Protein AF-A0A7C5YKB9-F1 (afdb_monomer_lite)

Foldseek 3Di:
DAKWWQQAFQFKKKKKAFDLQAKKKWKFAPQQQTFKIATFAAPQDDDPRHDRRITMDGPDDDLQQEWEAPQQQADTHGRNPDDRTDPDTGMMDMDMFAPPKAFAFPVRGHLHHCDPPNNHIYTGHPNHPRNHGDDIDDDGDDDDMDMDIDSIDHDDDPVVVVVVVVVVVVVVVVVVVPD

Structure (mmCIF, N/CA/C/O backbone):
data_AF-A0A7C5YKB9-F1
#
_entry.id   AF-A0A7C5YKB9-F1
#
loop_
_atom_site.group_PDB
_atom_site.id
_atom_site.type_symbol
_atom_site.label_atom_id
_atom_site.label_alt_id
_atom_site.label_comp_id
_atom_site.label_asym_id
_atom_site.label_entity_id
_atom_site.label_seq_id
_atom_site.pdbx_PDB_ins_code
_atom_site.Cartn_x
_atom_site.Cartn_y
_atom_site.Cartn_z
_atom_site.occupancy
_atom_site.B_iso_or_equiv
_atom_site.auth_seq_id
_atom_site.auth_comp_id
_atom_site.auth_asym_id
_atom_site.auth_atom_id
_atom_site.pdbx_PDB_model_num
ATOM 1 N N . MET A 1 1 ? 4.339 -6.515 10.747 1.00 92.38 1 MET A N 1
ATOM 2 C CA . MET A 1 1 ? 3.057 -6.207 10.075 1.00 92.38 1 MET A CA 1
ATOM 3 C C . MET A 1 1 ? 2.047 -5.820 11.141 1.00 92.38 1 MET A C 1
ATOM 5 O O . MET A 1 1 ? 2.105 -6.387 12.227 1.00 92.38 1 MET A O 1
ATOM 9 N N . TYR A 1 2 ? 1.157 -4.881 10.839 1.00 94.44 2 TYR A N 1
ATOM 10 C CA . TYR A 1 2 ? 0.033 -4.473 11.678 1.00 94.44 2 TYR A CA 1
ATOM 11 C C . TYR A 1 2 ? -1.271 -4.898 11.021 1.00 94.44 2 TYR A C 1
ATOM 13 O O . TYR A 1 2 ? -1.392 -4.849 9.799 1.00 94.44 2 TYR A O 1
ATOM 21 N N . GLN A 1 3 ? -2.245 -5.293 11.830 1.00 94.56 3 GLN A N 1
ATOM 22 C CA . GLN A 1 3 ? -3.600 -5.556 11.366 1.00 94.56 3 GLN A CA 1
ATOM 23 C C . GLN A 1 3 ? -4.427 -4.274 11.490 1.00 94.56 3 GLN A C 1
ATOM 25 O O . GLN A 1 3 ? -4.406 -3.620 12.534 1.00 94.56 3 GLN A O 1
ATOM 30 N N . ILE A 1 4 ? -5.157 -3.923 10.436 1.00 96.44 4 ILE A N 1
ATOM 31 C CA . ILE A 1 4 ? -6.024 -2.742 10.389 1.00 96.44 4 ILE A CA 1
ATOM 32 C C . ILE A 1 4 ? -7.408 -3.130 9.872 1.00 96.44 4 ILE A C 1
ATOM 34 O O . ILE A 1 4 ? -7.552 -4.092 9.114 1.00 96.44 4 ILE A O 1
ATOM 38 N N . TYR A 1 5 ? -8.427 -2.374 10.275 1.00 96.94 5 TYR A N 1
ATOM 39 C CA . TYR A 1 5 ? -9.758 -2.473 9.689 1.00 96.94 5 TYR A CA 1
ATOM 40 C C . TYR A 1 5 ? -9.988 -1.268 8.778 1.00 96.94 5 TYR A C 1
ATOM 42 O O . TYR A 1 5 ? -10.110 -0.142 9.258 1.00 96.94 5 TYR A O 1
ATOM 50 N N . ILE A 1 6 ? -10.040 -1.481 7.466 1.00 97.69 6 ILE A N 1
ATOM 51 C CA . ILE A 1 6 ? -10.350 -0.418 6.506 1.00 97.69 6 ILE A CA 1
ATOM 52 C C . ILE A 1 6 ? -11.867 -0.231 6.495 1.00 97.69 6 ILE A C 1
ATOM 54 O O . ILE A 1 6 ? -12.610 -1.139 6.120 1.00 97.69 6 ILE A O 1
ATOM 58 N N . VAL A 1 7 ? -12.316 0.937 6.958 1.00 97.75 7 VAL A N 1
ATOM 59 C CA . VAL A 1 7 ? -13.739 1.298 7.078 1.00 97.75 7 VAL A CA 1
ATOM 60 C C . VAL A 1 7 ? -14.263 1.993 5.827 1.00 97.75 7 VAL A C 1
ATOM 62 O O . VAL A 1 7 ? -15.432 1.831 5.494 1.00 97.75 7 VAL A O 1
ATOM 65 N N . ASP A 1 8 ? -13.400 2.741 5.139 1.00 97.56 8 ASP A N 1
ATOM 66 C CA . ASP A 1 8 ? -13.731 3.523 3.950 1.00 97.56 8 ASP A CA 1
ATOM 67 C C . ASP A 1 8 ? -12.650 3.287 2.883 1.00 97.56 8 ASP A C 1
ATOM 69 O O . ASP A 1 8 ? -11.625 3.976 2.871 1.00 97.56 8 ASP A O 1
ATOM 73 N N . PRO A 1 9 ? -12.832 2.264 2.030 1.00 97.44 9 PRO A N 1
ATOM 74 C CA . PRO A 1 9 ? -11.862 1.900 1.003 1.00 97.44 9 PRO A CA 1
ATOM 75 C C . PRO A 1 9 ? -11.582 3.003 -0.019 1.00 97.44 9 PRO A C 1
ATOM 77 O O . PRO A 1 9 ? -10.443 3.142 -0.469 1.00 97.44 9 PRO A O 1
ATOM 80 N N . ASP A 1 10 ? -12.599 3.795 -0.366 1.00 96.12 10 ASP A N 1
ATOM 81 C CA . ASP A 1 10 ? -12.490 4.846 -1.382 1.00 96.12 10 ASP A CA 1
ATOM 82 C C . ASP A 1 10 ? -11.628 6.011 -0.878 1.00 96.12 10 ASP A C 1
ATOM 84 O O . ASP A 1 10 ? -10.887 6.628 -1.648 1.00 96.12 10 ASP A O 1
ATOM 88 N N . ASN A 1 11 ? -11.661 6.266 0.434 1.00 96.19 11 ASN A N 1
ATOM 89 C CA . ASN A 1 11 ? -10.845 7.285 1.093 1.00 96.19 11 ASN A CA 1
ATOM 90 C C . ASN A 1 11 ? -9.625 6.725 1.842 1.00 96.19 11 ASN A C 1
ATOM 92 O O . ASN A 1 11 ? -8.966 7.480 2.566 1.00 96.19 11 ASN A O 1
ATOM 96 N N . PHE A 1 12 ? -9.296 5.437 1.685 1.00 97.81 12 PHE A N 1
ATOM 97 C CA . PHE A 1 12 ? -8.152 4.846 2.374 1.00 97.81 12 PHE A CA 1
ATOM 98 C C . PHE A 1 12 ? -6.830 5.443 1.885 1.00 97.81 12 PHE A C 1
ATOM 100 O O . PHE A 1 12 ? -6.554 5.499 0.681 1.00 97.81 12 PHE A O 1
ATOM 107 N N . ARG A 1 13 ? -6.002 5.871 2.844 1.00 96.81 13 ARG A N 1
ATOM 108 C CA . ARG A 1 13 ? -4.631 6.343 2.618 1.00 96.81 13 ARG A CA 1
ATOM 109 C C . ARG A 1 13 ? -3.751 5.939 3.790 1.00 96.81 13 ARG A C 1
ATOM 111 O O . ARG A 1 13 ? -4.168 6.043 4.944 1.00 96.81 13 ARG A O 1
ATOM 118 N N . ALA A 1 14 ? -2.527 5.546 3.489 1.00 97.75 14 ALA A N 1
ATOM 119 C CA . ALA A 1 14 ? -1.474 5.276 4.444 1.00 97.75 14 ALA A CA 1
ATOM 120 C C . ALA A 1 14 ? -0.184 5.943 3.977 1.00 97.75 14 ALA A C 1
ATOM 122 O O . ALA A 1 14 ? 0.156 5.879 2.796 1.00 97.75 14 ALA A O 1
ATOM 123 N N . TRP A 1 15 ? 0.531 6.581 4.895 1.00 97.69 15 TRP A N 1
ATOM 124 C CA . TRP A 1 15 ? 1.826 7.180 4.593 1.00 97.69 15 TRP A CA 1
ATOM 125 C C . TRP A 1 15 ? 2.742 7.171 5.802 1.00 97.69 15 TRP A C 1
ATOM 127 O O . TRP A 1 15 ? 2.281 7.080 6.943 1.00 97.69 15 TRP A O 1
ATOM 137 N N . THR A 1 16 ? 4.040 7.258 5.547 1.00 97.50 16 THR A N 1
ATOM 138 C CA . THR A 1 16 ? 5.059 7.291 6.594 1.00 97.50 16 THR A CA 1
ATOM 139 C C . THR A 1 16 ? 5.622 8.697 6.782 1.00 97.50 16 THR A C 1
ATOM 141 O O . THR A 1 16 ? 5.679 9.504 5.858 1.00 97.50 16 THR A O 1
ATOM 144 N N . THR A 1 17 ? 6.042 8.998 8.005 1.00 96.69 17 THR A N 1
ATOM 145 C CA . THR A 1 17 ? 6.937 10.113 8.350 1.00 96.69 17 THR A CA 1
ATOM 146 C C . THR A 1 17 ? 7.944 9.614 9.390 1.00 96.69 17 THR A C 1
ATOM 148 O O . THR A 1 17 ? 7.757 8.533 9.954 1.00 96.69 17 T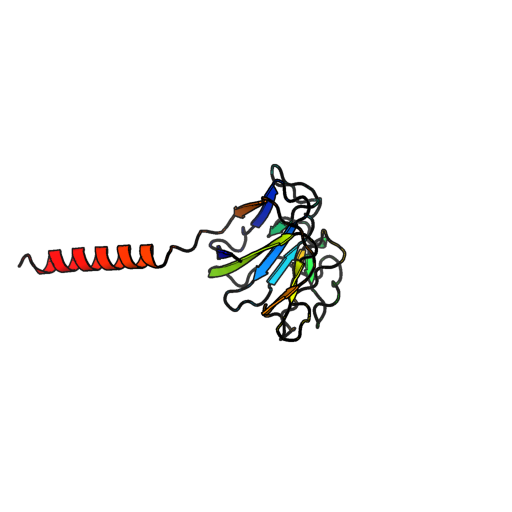HR A O 1
ATOM 151 N N . GLY A 1 18 ? 8.986 10.383 9.702 1.00 92.94 18 GLY A N 1
ATOM 152 C CA . GLY A 1 18 ? 9.877 10.086 10.826 1.00 92.94 18 GLY A CA 1
ATOM 153 C C . GLY A 1 18 ? 11.357 10.207 10.490 1.00 92.94 18 GLY A C 1
ATOM 154 O O . GLY A 1 18 ? 11.744 10.914 9.564 1.00 92.94 18 GLY A O 1
ATOM 155 N N . ALA A 1 19 ? 12.182 9.554 11.311 1.00 89.56 19 ALA A N 1
ATOM 156 C CA . ALA A 1 19 ? 13.639 9.596 11.200 1.00 89.56 19 ALA A CA 1
ATOM 157 C C . ALA A 1 19 ? 14.198 8.475 10.312 1.00 89.56 19 ALA A C 1
ATOM 159 O O . ALA A 1 19 ? 15.328 8.585 9.834 1.00 89.56 19 ALA A O 1
ATOM 160 N N . LEU A 1 20 ? 13.431 7.402 10.093 1.00 90.75 20 LEU A N 1
ATOM 161 C CA . LEU A 1 20 ? 13.759 6.403 9.088 1.00 90.75 20 LEU A CA 1
ATOM 162 C C . LEU A 1 20 ? 13.695 7.064 7.709 1.00 90.75 20 LEU A C 1
ATOM 164 O O . LEU A 1 20 ? 12.619 7.396 7.227 1.00 90.75 20 LEU A O 1
ATOM 168 N N . SER A 1 21 ? 14.866 7.292 7.117 1.00 86.31 21 SER A N 1
ATOM 169 C CA . SER A 1 21 ? 15.006 8.147 5.939 1.00 86.31 21 SER A CA 1
ATOM 170 C C . SER A 1 21 ? 14.299 7.611 4.707 1.00 86.31 21 SER A C 1
ATOM 172 O O . SER A 1 21 ? 13.866 8.413 3.894 1.00 86.31 21 SER A O 1
ATOM 174 N N . ASP A 1 22 ? 14.257 6.290 4.570 1.00 95.12 22 ASP A N 1
ATOM 175 C CA . ASP A 1 22 ? 13.833 5.587 3.369 1.00 95.12 22 ASP A CA 1
ATOM 176 C C . ASP A 1 22 ? 12.955 4.400 3.782 1.00 95.12 22 ASP A C 1
ATOM 178 O O . ASP A 1 22 ? 13.422 3.457 4.440 1.00 95.12 22 ASP A O 1
ATOM 182 N N . THR A 1 23 ? 11.658 4.513 3.511 1.00 97.25 23 THR A N 1
ATOM 183 C CA . THR A 1 23 ? 10.646 3.538 3.930 1.00 97.25 23 THR A CA 1
ATOM 184 C C . THR A 1 23 ? 10.017 2.875 2.722 1.00 97.25 23 THR A C 1
ATOM 186 O O . THR A 1 23 ? 9.889 3.503 1.689 1.00 97.25 23 THR A O 1
ATOM 189 N N . GLN A 1 24 ? 9.485 1.674 2.915 1.00 97.88 24 GLN A N 1
ATOM 190 C CA . GLN A 1 24 ? 8.603 0.989 1.980 1.00 97.88 24 GLN A CA 1
ATOM 191 C C . GLN A 1 24 ? 7.293 0.637 2.692 1.00 97.88 24 GLN A C 1
ATOM 193 O O . GLN A 1 24 ? 7.309 0.075 3.795 1.00 97.88 24 GLN A O 1
ATOM 198 N N . LEU A 1 25 ? 6.153 0.923 2.060 1.00 98.31 25 LEU A N 1
ATOM 199 C CA . LEU A 1 25 ? 4.829 0.491 2.508 1.00 98.31 25 LEU A CA 1
ATOM 200 C C . LEU A 1 25 ? 4.354 -0.719 1.706 1.00 98.31 25 LEU A C 1
ATOM 202 O O . LEU A 1 25 ? 4.526 -0.798 0.489 1.00 98.31 25 LEU A O 1
ATOM 206 N N . TRP A 1 26 ? 3.689 -1.637 2.405 1.00 98.62 26 TRP A N 1
ATOM 207 C CA . TRP A 1 26 ? 3.141 -2.868 1.838 1.00 98.62 26 TRP A CA 1
ATOM 208 C C . TRP A 1 26 ? 1.745 -3.114 2.397 1.00 98.62 26 TRP A C 1
ATOM 210 O O . TRP A 1 26 ? 1.571 -3.163 3.617 1.00 98.62 26 TRP A O 1
ATOM 220 N N . LEU A 1 27 ? 0.756 -3.285 1.523 1.00 98.69 27 LEU A N 1
ATOM 221 C CA . LEU A 1 27 ? -0.626 -3.582 1.887 1.00 98.69 27 LEU A CA 1
ATOM 222 C C . LEU A 1 27 ? -1.013 -4.975 1.397 1.00 98.69 27 LEU A C 1
ATOM 224 O O . LEU A 1 27 ? -0.813 -5.302 0.227 1.00 98.69 27 LEU A O 1
ATOM 228 N N . PHE A 1 28 ? -1.625 -5.753 2.283 1.00 98.50 28 PHE A N 1
ATOM 229 C CA . PHE A 1 28 ? -2.056 -7.124 2.038 1.00 98.50 28 PHE A CA 1
ATOM 230 C C . PHE A 1 28 ? -3.523 -7.310 2.423 1.00 98.50 28 PHE A C 1
ATOM 232 O O . PHE A 1 28 ? -4.016 -6.652 3.346 1.00 98.50 28 PHE A O 1
ATOM 239 N N . ASP A 1 29 ? -4.211 -8.231 1.750 1.00 97.50 29 ASP A N 1
ATOM 240 C CA . ASP A 1 29 ? -5.541 -8.677 2.174 1.00 97.50 29 ASP A CA 1
ATOM 241 C C . ASP A 1 29 ? -5.483 -9.554 3.442 1.00 97.50 29 ASP A C 1
ATOM 243 O O . ASP A 1 29 ? -4.414 -9.858 3.979 1.00 97.50 29 ASP A O 1
ATOM 247 N N . ALA A 1 30 ? -6.649 -9.972 3.941 1.00 95.38 30 ALA A N 1
ATOM 248 C CA . ALA A 1 30 ? -6.760 -10.821 5.128 1.00 95.38 30 ALA A CA 1
ATOM 249 C C . ALA A 1 30 ? -6.136 -12.222 4.962 1.00 95.38 30 ALA A C 1
ATOM 251 O O . ALA A 1 30 ? -5.932 -12.910 5.962 1.00 95.38 30 ALA A O 1
ATOM 252 N N . GLN A 1 31 ? -5.854 -12.657 3.731 1.00 95.00 31 GLN A N 1
ATOM 253 C CA . GLN A 1 31 ? -5.197 -13.926 3.417 1.00 95.00 31 GLN A CA 1
ATOM 254 C C . GLN A 1 31 ? -3.675 -13.767 3.251 1.00 95.00 31 GLN A C 1
ATOM 256 O O . GLN A 1 31 ? -2.977 -14.764 3.088 1.00 95.00 31 GLN A O 1
ATOM 261 N N . GLY A 1 32 ? -3.151 -12.538 3.326 1.00 95.50 32 GLY A N 1
ATOM 262 C CA . GLY A 1 32 ? -1.732 -12.243 3.151 1.00 95.50 32 GLY A CA 1
ATOM 263 C C . GLY A 1 32 ? -1.307 -12.072 1.692 1.00 95.50 32 GLY A C 1
ATOM 264 O O . GLY A 1 32 ? -0.106 -11.972 1.436 1.00 95.50 32 GLY A O 1
ATOM 265 N N . ASN A 1 33 ? -2.248 -12.010 0.741 1.00 97.19 33 ASN A N 1
ATOM 266 C CA . ASN A 1 33 ? -1.918 -11.652 -0.635 1.00 97.19 33 ASN A CA 1
ATOM 267 C C . ASN A 1 33 ? -1.530 -10.179 -0.690 1.00 97.19 33 ASN A C 1
ATOM 269 O O . ASN A 1 33 ? -2.260 -9.325 -0.181 1.00 97.19 33 ASN A O 1
ATOM 273 N N . ALA A 1 34 ? -0.417 -9.864 -1.344 1.00 98.19 34 ALA A N 1
ATOM 274 C CA . ALA A 1 34 ? -0.059 -8.482 -1.614 1.00 98.19 34 ALA A CA 1
ATOM 275 C C . ALA A 1 34 ? -1.121 -7.819 -2.505 1.00 98.19 34 ALA A C 1
ATOM 277 O O . ALA A 1 34 ? -1.660 -8.425 -3.434 1.00 98.19 34 ALA A O 1
ATOM 278 N N . LEU A 1 35 ? -1.422 -6.556 -2.210 1.00 98.12 35 LEU A N 1
ATOM 279 C CA . LEU A 1 35 ? -2.350 -5.724 -2.973 1.00 98.12 35 LEU A CA 1
ATOM 280 C C . LEU A 1 35 ? -1.626 -4.530 -3.574 1.00 98.12 35 LEU A C 1
ATOM 282 O O . LEU A 1 35 ? -1.672 -4.337 -4.786 1.00 98.12 35 LEU A O 1
ATOM 286 N N . TRP A 1 36 ? -0.954 -3.755 -2.722 1.00 98.62 36 TRP A N 1
ATOM 287 C CA . TRP A 1 36 ? -0.321 -2.497 -3.093 1.00 98.62 36 TRP A CA 1
ATOM 288 C C . TRP A 1 36 ? 1.022 -2.327 -2.386 1.00 98.62 36 TRP A C 1
ATOM 290 O O . TRP A 1 36 ? 1.174 -2.720 -1.229 1.00 98.62 36 TRP A O 1
ATOM 300 N N . HIS A 1 37 ? 1.968 -1.707 -3.077 1.00 98.38 37 HIS A N 1
ATOM 301 C CA . HIS A 1 37 ? 3.287 -1.344 -2.580 1.00 98.38 37 HIS A CA 1
ATOM 302 C C . HIS A 1 37 ? 3.658 0.059 -3.060 1.00 98.38 37 HIS A C 1
ATOM 304 O O . HIS A 1 37 ? 3.267 0.476 -4.151 1.00 98.38 37 HIS A O 1
ATOM 310 N N . ASN A 1 38 ? 4.423 0.776 -2.248 1.00 98.31 38 ASN A N 1
ATOM 311 C CA . ASN A 1 38 ? 5.119 1.979 -2.670 1.00 98.31 38 ASN A CA 1
ATOM 312 C C . ASN A 1 38 ? 6.391 2.165 -1.835 1.00 98.31 38 ASN A C 1
ATOM 314 O O . ASN A 1 38 ? 6.397 1.830 -0.649 1.00 98.31 38 ASN A O 1
ATOM 318 N N . ASP A 1 39 ? 7.433 2.690 -2.470 1.00 97.44 39 ASP A N 1
ATOM 319 C CA . ASP A 1 39 ? 8.742 2.965 -1.877 1.00 97.44 39 ASP A CA 1
ATOM 320 C C . ASP A 1 39 ? 8.821 4.462 -1.545 1.00 97.44 39 ASP A C 1
ATOM 322 O O . ASP A 1 39 ? 8.585 4.881 -0.411 1.00 97.44 39 ASP A O 1
ATOM 326 N N . ASP A 1 40 ? 8.896 5.282 -2.591 1.00 97.00 40 ASP A N 1
ATOM 327 C CA . ASP A 1 40 ? 8.925 6.735 -2.504 1.00 97.00 40 ASP A CA 1
ATOM 328 C C . ASP A 1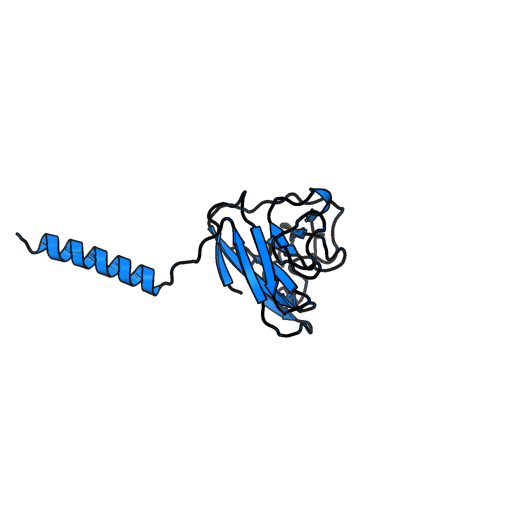 40 ? 7.549 7.335 -2.770 1.00 97.00 40 ASP A C 1
ATOM 330 O O . ASP A 1 40 ? 6.798 6.901 -3.646 1.00 97.00 40 ASP A O 1
ATOM 334 N N . ARG A 1 41 ? 7.223 8.431 -2.097 1.00 95.75 41 ARG A N 1
ATOM 335 C CA . ARG A 1 41 ? 5.973 9.138 -2.361 1.00 95.75 41 ARG A CA 1
ATOM 336 C C . ARG A 1 41 ? 5.934 9.697 -3.798 1.00 95.75 41 ARG A C 1
ATOM 338 O O . ARG A 1 41 ? 6.865 10.400 -4.206 1.00 95.75 41 ARG A O 1
ATOM 345 N N . PRO A 1 42 ? 4.811 9.539 -4.528 1.00 96.88 42 PRO A N 1
ATOM 346 C CA . PRO A 1 42 ? 4.553 10.286 -5.760 1.00 96.88 42 PRO A CA 1
ATOM 347 C C . PRO A 1 42 ? 4.614 11.809 -5.551 1.00 96.88 42 PRO A C 1
ATOM 349 O O . PRO A 1 42 ? 4.021 12.339 -4.616 1.00 96.88 42 PRO A O 1
ATOM 352 N N . SER A 1 43 ? 5.287 12.554 -6.430 1.00 94.56 43 SER A N 1
ATOM 353 C CA . SER A 1 43 ? 5.534 13.996 -6.231 1.00 94.56 43 SER A CA 1
ATOM 354 C C . SER A 1 43 ? 4.276 14.875 -6.192 1.00 94.56 43 SER A C 1
ATOM 356 O O . SER A 1 43 ? 4.320 15.981 -5.655 1.00 94.56 43 SER A O 1
ATOM 358 N N . ASP A 1 44 ? 3.170 14.397 -6.756 1.00 94.94 44 ASP A N 1
ATOM 359 C CA . ASP A 1 44 ? 1.873 15.070 -6.798 1.00 94.94 44 ASP A CA 1
ATOM 360 C C . ASP A 1 44 ? 1.028 14.841 -5.535 1.00 94.94 44 ASP A C 1
ATOM 362 O O . ASP A 1 44 ? 0.068 15.572 -5.289 1.00 94.94 44 ASP A O 1
ATOM 366 N N . VAL A 1 45 ? 1.396 13.862 -4.708 1.00 92.19 45 VAL A N 1
ATOM 367 C CA . VAL A 1 45 ? 0.815 13.662 -3.384 1.00 92.19 45 VAL A CA 1
ATOM 368 C C . VAL A 1 45 ? 1.706 14.371 -2.382 1.00 92.19 45 VAL A C 1
ATOM 370 O O . VAL A 1 45 ? 2.892 14.082 -2.305 1.00 92.19 45 VAL A O 1
ATOM 373 N N . VAL A 1 46 ? 1.154 15.288 -1.586 1.00 86.62 46 VAL A N 1
ATOM 374 C CA . VAL A 1 46 ? 1.893 15.927 -0.492 1.00 86.62 46 VAL A CA 1
ATOM 375 C C . VAL A 1 46 ? 1.110 15.820 0.806 1.00 86.62 46 VAL A C 1
ATOM 377 O O . VAL A 1 46 ? 0.090 16.483 0.964 1.00 86.62 46 VAL A O 1
ATOM 380 N N . GLN A 1 47 ? 1.599 14.995 1.733 1.00 90.19 47 GLN A N 1
ATOM 381 C CA . GLN A 1 47 ? 1.110 14.950 3.110 1.00 90.19 47 GLN A CA 1
ATOM 382 C C . GLN A 1 47 ? 2.006 15.790 4.033 1.00 90.19 47 GLN A C 1
ATOM 384 O O . GLN A 1 47 ? 3.191 15.974 3.720 1.00 90.19 47 GLN A O 1
ATOM 389 N N . PRO A 1 48 ? 1.470 16.298 5.160 1.00 87.81 48 PRO A N 1
ATOM 390 C CA . PRO A 1 48 ? 2.255 17.028 6.152 1.00 87.81 48 PRO A CA 1
ATOM 391 C C . PRO A 1 48 ? 3.476 16.227 6.615 1.00 87.81 48 PRO A C 1
ATOM 393 O O . PRO A 1 48 ? 3.372 15.028 6.868 1.00 87.81 48 PRO A O 1
ATOM 396 N N . ASP A 1 49 ? 4.625 16.900 6.699 1.00 87.06 49 ASP A N 1
ATOM 397 C CA . ASP A 1 49 ? 5.897 16.371 7.218 1.00 87.06 49 ASP A CA 1
ATOM 398 C C . ASP A 1 49 ? 6.449 15.118 6.510 1.00 87.06 49 ASP A C 1
ATOM 400 O O . ASP A 1 49 ? 7.392 14.485 6.985 1.00 87.06 49 ASP A O 1
ATOM 404 N N . GLN A 1 50 ? 5.894 14.761 5.351 1.00 91.44 50 GLN A N 1
ATOM 405 C CA . GLN A 1 50 ? 6.322 13.601 4.581 1.00 91.44 50 GLN A CA 1
ATOM 406 C C . GLN A 1 50 ? 7.388 13.993 3.546 1.00 91.44 50 GLN A C 1
ATOM 408 O O . GLN A 1 50 ? 7.123 14.781 2.631 1.00 91.44 50 GLN A O 1
ATOM 413 N N . GLY A 1 51 ? 8.585 13.416 3.686 1.00 91.31 51 GLY A N 1
ATOM 414 C CA . GLY A 1 51 ? 9.684 13.549 2.723 1.00 91.31 51 GLY A CA 1
ATOM 415 C C . GLY A 1 51 ? 9.483 12.705 1.457 1.00 91.31 51 GLY A C 1
ATOM 416 O O . GLY A 1 51 ? 8.574 11.886 1.390 1.00 91.31 51 GLY A O 1
ATOM 417 N N . SER A 1 52 ? 10.340 12.886 0.449 1.00 91.31 52 SER A N 1
ATOM 418 C CA . SER A 1 52 ? 10.241 12.148 -0.824 1.00 91.31 52 SER A CA 1
ATOM 419 C C . SER A 1 52 ? 10.509 10.648 -0.685 1.00 91.31 52 SER A C 1
ATOM 421 O O . SER A 1 52 ? 9.829 9.868 -1.332 1.00 91.31 52 SER A O 1
ATOM 423 N N . PHE A 1 53 ? 11.432 10.265 0.199 1.00 94.75 53 PHE A N 1
ATOM 424 C CA . PHE A 1 53 ? 11.797 8.869 0.486 1.00 94.75 53 PHE A CA 1
ATOM 425 C C . PHE A 1 53 ? 10.864 8.179 1.501 1.00 94.75 53 PHE A C 1
ATOM 427 O O . PHE A 1 53 ? 11.183 7.162 2.106 1.00 94.75 53 PHE A O 1
ATOM 434 N N . HIS A 1 54 ? 9.710 8.790 1.766 1.00 96.69 54 HIS A N 1
ATOM 435 C CA . HIS A 1 54 ? 8.682 8.196 2.606 1.00 96.69 54 HIS A CA 1
ATOM 436 C C . HIS A 1 54 ? 7.562 7.672 1.726 1.00 96.69 54 HIS A C 1
ATOM 438 O O . HIS A 1 54 ? 7.124 8.374 0.820 1.00 96.69 54 HIS A O 1
ATOM 444 N N . SER A 1 55 ? 7.023 6.505 2.039 1.00 97.50 55 SER A N 1
ATOM 445 C CA . SER A 1 55 ? 6.043 5.844 1.187 1.00 97.50 55 SER A CA 1
ATOM 446 C C . SER A 1 55 ? 4.631 6.380 1.362 1.00 97.50 55 SER A C 1
ATOM 448 O O . SER A 1 55 ? 4.246 6.903 2.413 1.00 97.50 55 SER A O 1
ATOM 450 N N . TYR A 1 56 ? 3.818 6.157 0.338 1.00 97.94 56 TYR A N 1
ATOM 451 C CA . TYR A 1 56 ? 2.401 6.468 0.272 1.00 97.94 56 TYR A CA 1
ATOM 452 C C . TYR A 1 56 ? 1.622 5.357 -0.451 1.00 97.94 56 TYR A C 1
ATOM 454 O O . TYR A 1 56 ? 1.902 5.027 -1.599 1.00 97.94 56 TYR A O 1
ATOM 462 N N . ILE A 1 57 ? 0.574 4.828 0.180 1.00 98.12 57 ILE A N 1
ATOM 463 C CA . ILE A 1 57 ? -0.415 3.946 -0.455 1.00 98.12 57 ILE A CA 1
ATOM 464 C C . ILE A 1 57 ? -1.791 4.574 -0.269 1.00 98.12 57 ILE A C 1
ATOM 466 O O . ILE A 1 57 ? -2.210 4.833 0.854 1.00 98.12 57 ILE A O 1
ATOM 470 N N . GLY A 1 58 ? -2.530 4.790 -1.349 1.00 96.94 58 GLY A N 1
ATOM 471 C CA . GLY A 1 58 ? -3.866 5.365 -1.267 1.00 96.94 58 GLY A CA 1
ATOM 472 C C . GLY A 1 58 ? -4.358 5.911 -2.595 1.00 96.94 58 GLY A C 1
ATOM 473 O O . GLY A 1 58 ? -3.607 6.015 -3.570 1.00 96.94 58 GLY A O 1
ATOM 474 N N . GLY A 1 59 ? -5.624 6.320 -2.615 1.00 92.25 59 GLY A N 1
ATOM 475 C CA . GLY A 1 59 ? -6.171 7.142 -3.694 1.00 92.25 59 GLY A CA 1
ATOM 476 C C . GLY A 1 59 ? -5.601 8.565 -3.666 1.00 92.25 59 GLY A C 1
ATOM 477 O O . GLY A 1 59 ? -4.964 8.966 -2.696 1.00 92.25 59 GLY A O 1
ATOM 478 N N . GLY A 1 60 ? -5.860 9.366 -4.699 1.00 90.75 60 GLY A N 1
ATOM 479 C CA . GLY A 1 60 ? -5.522 10.799 -4.709 1.00 90.75 60 GLY A CA 1
ATOM 480 C C . GLY A 1 60 ? -4.179 11.175 -5.341 1.00 90.75 60 GLY A C 1
ATOM 481 O O . GLY A 1 60 ? -3.856 12.357 -5.348 1.00 90.75 60 GLY A O 1
ATOM 482 N N . SER A 1 61 ? -3.438 10.212 -5.896 1.00 95.75 61 SER A N 1
ATOM 483 C CA . SER A 1 61 ? -2.368 10.486 -6.863 1.00 95.75 61 SER A CA 1
ATOM 484 C C . SER A 1 61 ? -2.923 10.465 -8.294 1.00 95.75 61 SER A C 1
ATOM 486 O O . SER A 1 61 ? -4.014 9.944 -8.550 1.00 95.75 61 SER A O 1
ATOM 488 N N . ALA A 1 62 ? -2.182 11.023 -9.243 1.00 97.25 62 ALA A N 1
ATOM 489 C CA . ALA A 1 62 ? -2.460 10.970 -10.664 1.00 97.25 62 ALA A CA 1
ATOM 490 C C . ALA A 1 62 ? -2.484 9.517 -11.148 1.00 97.25 62 ALA A C 1
ATOM 492 O O . ALA A 1 62 ? -1.670 8.689 -10.738 1.00 97.25 62 ALA A O 1
ATOM 493 N N . ALA A 1 63 ? -3.386 9.216 -12.086 1.00 97.56 63 ALA A N 1
ATOM 494 C CA . ALA A 1 63 ? -3.546 7.869 -12.631 1.00 97.56 63 ALA A CA 1
ATOM 495 C C . ALA A 1 63 ? -2.219 7.279 -13.147 1.00 97.56 63 ALA A C 1
ATOM 497 O O . ALA A 1 63 ? -1.964 6.095 -12.973 1.00 97.56 63 ALA A O 1
ATOM 498 N N . THR A 1 64 ? -1.335 8.111 -13.705 1.00 97.88 64 THR A N 1
ATOM 499 C CA . THR A 1 64 ? -0.020 7.708 -14.228 1.00 97.88 64 THR A CA 1
ATOM 500 C C . THR A 1 64 ? 0.937 7.147 -13.175 1.00 97.88 64 THR A C 1
ATOM 502 O O . THR A 1 64 ? 1.908 6.495 -13.545 1.00 97.88 64 THR A O 1
ATOM 505 N N . ASN A 1 65 ? 0.678 7.365 -11.885 1.00 98.00 65 ASN A N 1
ATOM 506 C CA . ASN A 1 65 ? 1.522 6.858 -10.805 1.00 98.00 65 ASN A CA 1
ATOM 507 C C . ASN A 1 65 ? 1.132 5.449 -10.343 1.00 98.00 65 ASN A C 1
ATOM 509 O O . ASN A 1 65 ? 1.829 4.886 -9.505 1.00 98.00 65 ASN A O 1
ATOM 513 N N . TYR A 1 66 ? 0.064 4.860 -10.889 1.00 98.56 66 TYR A N 1
ATOM 514 C CA . TYR A 1 66 ? -0.364 3.504 -10.554 1.00 98.56 66 TYR A CA 1
ATOM 515 C C . TYR A 1 66 ? 0.097 2.502 -11.617 1.00 98.56 66 TYR A C 1
ATOM 517 O O . TYR A 1 66 ? -0.207 2.639 -12.805 1.00 98.56 66 TYR A O 1
ATOM 525 N N . TYR A 1 67 ? 0.800 1.461 -11.178 1.00 98.62 67 TYR A N 1
ATOM 526 C CA . TYR A 1 67 ? 1.411 0.452 -12.042 1.00 98.62 67 TYR A CA 1
ATOM 527 C C . TYR A 1 67 ? 0.875 -0.928 -11.681 1.00 98.62 67 TYR A C 1
ATOM 529 O O . TYR A 1 67 ? 0.832 -1.289 -10.510 1.00 98.62 67 TYR A O 1
ATOM 537 N N . LEU A 1 68 ? 0.466 -1.720 -12.668 1.00 98.12 68 LEU A N 1
ATOM 538 C CA . LEU A 1 68 ? 0.171 -3.134 -12.472 1.00 98.12 68 LEU A CA 1
ATOM 539 C C . LEU A 1 68 ? 1.462 -3.927 -12.658 1.00 98.12 68 LEU A C 1
ATOM 541 O O . LEU A 1 68 ? 2.102 -3.812 -13.700 1.00 98.12 68 LEU A O 1
ATOM 545 N N . SER A 1 69 ? 1.842 -4.734 -11.674 1.00 97.56 69 SER A N 1
ATOM 546 C CA . SER A 1 69 ? 2.974 -5.653 -11.818 1.00 97.56 69 SER A CA 1
ATOM 547 C C . SER A 1 69 ? 2.718 -6.676 -12.936 1.00 97.56 69 SER A C 1
ATOM 549 O O . SER A 1 69 ? 1.574 -7.041 -13.213 1.00 97.56 69 SER A O 1
ATOM 551 N N . ASN A 1 70 ? 3.772 -7.163 -13.595 1.00 95.00 70 ASN A N 1
ATOM 552 C CA . ASN A 1 70 ? 3.637 -8.224 -14.599 1.00 95.00 70 ASN A CA 1
ATOM 553 C C . ASN A 1 70 ? 3.158 -9.559 -13.977 1.00 95.00 70 ASN A C 1
ATOM 555 O O . ASN A 1 70 ? 2.974 -9.670 -12.769 1.00 95.00 70 ASN A O 1
ATOM 559 N N . ALA A 1 71 ? 2.941 -10.585 -14.806 1.00 90.62 71 ALA A N 1
ATOM 560 C CA . ALA A 1 71 ? 2.387 -11.884 -14.387 1.00 90.62 71 ALA A CA 1
ATOM 561 C C . ALA A 1 71 ? 3.185 -12.629 -13.301 1.00 90.62 71 ALA A C 1
ATOM 563 O O . ALA A 1 71 ? 2.660 -13.566 -12.717 1.00 90.62 71 ALA A O 1
ATOM 564 N N . THR A 1 72 ? 4.433 -12.231 -13.052 1.00 89.44 72 THR A N 1
ATOM 565 C CA . THR A 1 72 ? 5.328 -12.863 -12.072 1.00 89.44 72 THR A CA 1
ATOM 566 C C . THR A 1 72 ? 5.903 -11.847 -11.081 1.00 89.44 72 THR A C 1
ATOM 568 O O . THR A 1 72 ? 6.965 -12.081 -10.512 1.00 89.44 72 THR A O 1
ATOM 571 N N . ASN A 1 73 ? 5.309 -10.651 -10.983 1.00 93.94 73 ASN A N 1
ATOM 572 C CA . ASN A 1 73 ? 5.770 -9.552 -10.127 1.00 93.94 73 ASN A CA 1
ATOM 573 C C . ASN A 1 73 ? 7.278 -9.190 -10.252 1.00 93.94 73 ASN A C 1
ATOM 575 O O . ASN A 1 73 ? 7.902 -8.674 -9.321 1.00 93.94 73 ASN A O 1
ATOM 579 N N . THR A 1 74 ? 7.894 -9.421 -11.416 1.00 93.81 74 THR A N 1
ATOM 580 C CA . THR A 1 74 ? 9.327 -9.161 -11.682 1.00 93.81 74 THR A CA 1
ATOM 581 C C . THR A 1 74 ? 9.590 -7.847 -12.415 1.00 93.81 74 THR A C 1
ATOM 583 O O . THR A 1 74 ? 10.736 -7.404 -12.482 1.00 93.81 74 THR A O 1
ATOM 586 N N . ALA A 1 75 ? 8.547 -7.207 -12.944 1.00 95.69 75 ALA A N 1
ATOM 587 C CA . ALA A 1 75 ? 8.619 -5.902 -13.593 1.00 95.69 75 ALA A CA 1
ATOM 588 C C . ALA A 1 75 ? 7.338 -5.093 -13.352 1.00 95.69 75 ALA A C 1
ATOM 590 O O . ALA A 1 75 ? 6.250 -5.669 -13.249 1.00 95.69 75 ALA A O 1
ATOM 591 N N . ALA A 1 76 ? 7.465 -3.765 -13.337 1.00 96.19 76 ALA A N 1
ATOM 592 C CA . ALA A 1 76 ? 6.326 -2.863 -13.435 1.00 96.19 76 ALA A CA 1
ATOM 593 C C . ALA A 1 76 ? 5.703 -2.922 -14.838 1.00 96.19 76 ALA A C 1
ATOM 595 O O . ALA A 1 76 ? 6.400 -3.067 -15.846 1.00 96.19 76 ALA A O 1
ATOM 596 N N . GLY A 1 77 ? 4.383 -2.766 -14.902 1.00 95.88 77 GLY A N 1
ATOM 597 C CA . GLY A 1 77 ? 3.659 -2.470 -16.133 1.00 95.88 77 GLY A CA 1
ATOM 598 C C . GLY A 1 77 ? 3.869 -1.026 -16.597 1.00 95.88 77 GLY A C 1
ATOM 599 O O . GLY A 1 77 ? 4.745 -0.307 -16.123 1.00 95.88 77 GLY A O 1
ATOM 600 N N . ALA A 1 78 ? 3.041 -0.575 -17.537 1.00 97.12 78 ALA A N 1
ATOM 601 C CA . ALA A 1 78 ? 3.069 0.814 -17.994 1.00 97.12 78 ALA A CA 1
ATOM 602 C C . ALA A 1 78 ? 2.529 1.781 -16.921 1.00 97.12 78 ALA A C 1
ATOM 604 O O . ALA A 1 78 ? 1.707 1.399 -16.087 1.00 97.12 78 ALA A O 1
ATOM 605 N N . ALA A 1 79 ? 2.930 3.051 -16.979 1.00 97.81 79 ALA A N 1
ATOM 606 C CA . ALA A 1 79 ? 2.325 4.110 -16.171 1.00 97.81 79 ALA A CA 1
ATOM 607 C C . ALA A 1 79 ? 0.803 4.166 -16.397 1.00 97.81 79 ALA A C 1
ATOM 609 O O . ALA A 1 79 ? 0.346 4.197 -17.540 1.00 97.81 79 ALA A O 1
ATOM 610 N N . GLY A 1 80 ? 0.018 4.156 -15.317 1.00 97.81 80 GLY A N 1
ATOM 611 C CA . GLY A 1 80 ? -1.448 4.123 -15.381 1.00 97.81 80 GLY A CA 1
ATOM 612 C C . GLY A 1 80 ? -2.057 2.786 -15.795 1.00 97.81 80 GLY A C 1
ATOM 613 O O . GLY A 1 80 ? -3.242 2.728 -16.114 1.00 97.81 80 GLY A O 1
ATOM 614 N N . SER A 1 81 ? -1.276 1.703 -15.781 1.00 97.75 81 SER A N 1
ATOM 615 C CA . SER A 1 81 ? -1.790 0.347 -16.028 1.00 97.75 81 SER A CA 1
ATOM 616 C C . SER A 1 81 ? -2.617 -0.216 -14.870 1.00 97.75 81 SER A C 1
ATOM 618 O O . SER A 1 81 ? -3.316 -1.211 -15.052 1.00 97.75 81 SER A O 1
ATOM 620 N N . ALA A 1 82 ? -2.570 0.411 -13.692 1.00 97.94 82 ALA A N 1
ATOM 621 C CA . ALA A 1 82 ? -3.438 0.082 -12.571 1.00 97.94 82 ALA A CA 1
ATOM 622 C C . ALA A 1 82 ? -4.373 1.247 -12.225 1.00 97.94 82 ALA A C 1
ATOM 624 O O . ALA A 1 82 ? -4.094 2.413 -12.482 1.00 97.94 82 ALA A O 1
ATOM 625 N N . THR A 1 83 ? -5.494 0.915 -11.595 1.00 97.12 83 THR A N 1
ATOM 626 C CA . THR A 1 83 ? -6.407 1.881 -10.978 1.00 97.12 83 THR A CA 1
ATOM 627 C C . THR A 1 83 ? -6.456 1.593 -9.488 1.00 97.12 83 THR A C 1
ATOM 629 O O . THR A 1 83 ? -6.571 0.426 -9.100 1.00 97.12 83 THR A O 1
ATOM 632 N N . TRP A 1 84 ? -6.345 2.643 -8.668 1.00 97.69 84 TRP A N 1
ATOM 633 C CA . TRP A 1 84 ? -6.501 2.532 -7.221 1.00 97.69 84 TRP A CA 1
ATOM 634 C C . TRP A 1 84 ? -7.821 1.845 -6.862 1.00 97.69 84 TRP A C 1
ATOM 636 O O . TRP A 1 84 ? -8.858 2.114 -7.468 1.00 97.69 84 TRP A O 1
ATOM 646 N N . GLY A 1 85 ? -7.778 0.980 -5.855 1.00 97.25 85 GLY A N 1
ATOM 647 C CA . GLY A 1 85 ? -8.964 0.340 -5.313 1.00 97.25 85 GLY A CA 1
ATOM 648 C C . GLY A 1 85 ? -8.617 -0.802 -4.372 1.00 97.25 85 GLY A C 1
ATOM 649 O O . GLY A 1 85 ? -7.548 -1.414 -4.469 1.00 97.25 85 GLY A O 1
ATOM 650 N N . LEU A 1 86 ? -9.547 -1.098 -3.471 1.00 97.62 86 LEU A N 1
ATOM 651 C CA . LEU A 1 86 ? -9.475 -2.228 -2.552 1.00 97.62 86 LEU A CA 1
ATOM 652 C C . LEU A 1 86 ? -10.714 -3.118 -2.739 1.00 97.62 86 LEU A C 1
ATOM 654 O O . LEU A 1 86 ? -11.759 -2.607 -3.142 1.00 97.62 86 LEU A O 1
ATOM 658 N N . PRO A 1 87 ? -10.634 -4.425 -2.427 1.00 95.94 87 PRO A N 1
ATOM 659 C CA . PRO A 1 87 ? -11.767 -5.347 -2.556 1.00 95.94 87 PRO A CA 1
ATOM 660 C C . PRO A 1 87 ? -13.042 -4.932 -1.801 1.00 95.94 87 PRO A C 1
ATOM 662 O O . PRO A 1 87 ? -14.139 -5.333 -2.182 1.00 95.94 87 PRO A O 1
ATOM 665 N N . GLY A 1 88 ? -12.908 -4.147 -0.730 1.00 97.38 88 GLY A N 1
ATOM 666 C CA . GLY A 1 88 ? -14.019 -3.625 0.065 1.00 97.38 88 GLY A CA 1
ATOM 667 C C . GLY A 1 88 ? -13.613 -3.330 1.512 1.00 97.38 88 GLY A C 1
ATOM 668 O O . GLY A 1 88 ? -12.445 -3.508 1.870 1.00 97.38 88 GLY A O 1
ATOM 669 N N . PRO A 1 89 ? -14.546 -2.875 2.366 1.00 97.62 89 PRO A N 1
ATOM 670 C CA . PRO A 1 89 ? -14.272 -2.696 3.788 1.00 97.62 89 PRO A CA 1
ATOM 671 C C . PRO A 1 89 ? -13.929 -4.035 4.448 1.00 97.62 89 PRO A C 1
ATOM 673 O O . PRO A 1 89 ? -14.509 -5.064 4.098 1.00 97.62 89 PRO A O 1
ATOM 676 N N . GLY A 1 90 ? -13.018 -4.036 5.422 1.00 96.50 90 GLY A N 1
ATOM 677 C CA . GLY A 1 90 ? -12.656 -5.270 6.118 1.00 96.50 90 GLY A CA 1
ATOM 678 C C . GLY A 1 90 ? -11.274 -5.270 6.754 1.00 96.50 90 GLY A C 1
ATOM 679 O O . GLY A 1 90 ? -10.666 -4.224 6.976 1.00 96.50 90 GLY A O 1
ATOM 680 N N . LEU A 1 91 ? -10.798 -6.476 7.066 1.00 97.06 91 LEU A N 1
ATOM 681 C CA . LEU A 1 91 ? -9.480 -6.710 7.645 1.00 97.06 91 LEU A CA 1
ATOM 682 C C . LEU A 1 91 ? -8.398 -6.728 6.569 1.00 97.06 91 LEU A C 1
ATOM 684 O O . LEU A 1 91 ? -8.524 -7.424 5.565 1.00 97.06 91 LEU A O 1
ATOM 688 N N . TYR A 1 92 ? -7.321 -6.004 6.843 1.00 98.12 92 TYR A N 1
ATOM 689 C CA . TYR A 1 92 ? -6.121 -5.947 6.019 1.00 98.12 92 TYR A CA 1
ATOM 690 C C . TYR A 1 92 ? -4.889 -5.995 6.916 1.00 98.12 92 TYR A C 1
ATOM 692 O O . TYR A 1 92 ? -4.957 -5.704 8.118 1.00 98.12 92 TYR A O 1
ATOM 700 N N . TYR A 1 93 ? -3.750 -6.313 6.312 1.00 97.94 93 TYR A N 1
ATOM 701 C CA . TYR A 1 93 ? -2.457 -6.156 6.957 1.00 97.94 93 TYR A CA 1
ATOM 702 C C . TYR A 1 93 ? -1.642 -5.089 6.245 1.00 97.94 93 TYR A C 1
ATOM 704 O O . TYR A 1 93 ? -1.606 -5.032 5.020 1.00 97.94 93 TYR A O 1
ATOM 712 N N . ILE A 1 94 ? -0.955 -4.264 7.024 1.00 98.12 94 ILE A N 1
ATOM 713 C CA . ILE A 1 94 ? -0.034 -3.251 6.521 1.00 98.12 94 ILE A CA 1
ATOM 714 C C . ILE A 1 94 ? 1.347 -3.454 7.136 1.00 98.12 94 ILE A C 1
ATOM 716 O O . ILE A 1 94 ? 1.485 -3.849 8.298 1.00 98.12 94 ILE A O 1
ATOM 720 N N . ALA A 1 95 ? 2.393 -3.217 6.361 1.00 97.81 95 ALA A N 1
ATOM 721 C CA . ALA A 1 95 ? 3.767 -3.297 6.825 1.00 97.81 95 ALA A CA 1
ATOM 722 C C . ALA A 1 95 ? 4.542 -2.060 6.393 1.00 97.81 95 ALA A C 1
ATOM 724 O O . ALA A 1 95 ? 4.329 -1.548 5.298 1.00 97.81 95 ALA A O 1
ATOM 725 N N . VAL A 1 96 ? 5.462 -1.641 7.255 1.00 97.62 96 VAL A N 1
ATOM 726 C CA . VAL A 1 96 ? 6.524 -0.696 6.926 1.00 97.62 96 VAL A CA 1
ATOM 727 C C . VAL A 1 96 ? 7.832 -1.469 6.997 1.00 97.62 96 VAL A C 1
ATOM 729 O O . VAL A 1 96 ? 8.069 -2.190 7.972 1.00 97.62 96 VAL A O 1
ATOM 732 N N . SER A 1 97 ? 8.667 -1.330 5.981 1.00 96.88 97 SER A N 1
ATOM 733 C CA . SER A 1 97 ? 10.065 -1.747 6.027 1.00 96.88 97 SER A CA 1
ATOM 734 C C . SER A 1 97 ? 10.963 -0.573 5.649 1.00 96.88 97 SER A C 1
ATOM 736 O O . SER A 1 97 ? 10.487 0.456 5.183 1.00 96.88 97 SER A O 1
ATOM 738 N N . ALA A 1 98 ? 12.255 -0.693 5.923 1.00 96.00 98 ALA A N 1
ATOM 739 C CA . ALA A 1 98 ? 13.243 0.216 5.365 1.00 96.00 98 ALA A CA 1
ATOM 740 C C . ALA A 1 98 ? 13.675 -0.311 3.997 1.00 96.00 98 ALA A C 1
ATOM 742 O O . ALA A 1 98 ? 13.852 -1.529 3.862 1.00 96.00 98 ALA A O 1
ATOM 743 N N . TYR A 1 99 ? 13.929 0.574 3.037 1.00 95.12 99 TYR A N 1
ATOM 744 C CA . TYR A 1 99 ? 14.572 0.160 1.796 1.00 95.12 99 TYR A CA 1
ATOM 745 C C . TYR A 1 99 ? 15.952 -0.461 2.096 1.00 95.12 99 TYR A C 1
ATOM 747 O O . TYR A 1 99 ? 16.732 0.069 2.892 1.00 95.12 99 TYR A O 1
ATOM 755 N N . ASN A 1 100 ? 16.340 -1.614 1.547 1.00 94.31 100 ASN A N 1
ATOM 756 C CA . ASN A 1 100 ? 15.644 -2.507 0.618 1.00 94.31 100 ASN A CA 1
ATOM 757 C C . ASN A 1 100 ? 15.295 -3.823 1.337 1.00 94.31 100 ASN A C 1
ATOM 759 O O . ASN A 1 100 ? 16.098 -4.767 1.325 1.00 94.31 100 ASN A O 1
ATOM 763 N N . ARG A 1 101 ? 14.174 -3.861 2.069 1.00 95.75 101 ARG A N 1
ATOM 764 C CA . ARG A 1 101 ? 13.723 -5.048 2.810 1.00 95.75 101 ARG A CA 1
ATOM 765 C C . ARG A 1 101 ? 12.332 -5.458 2.348 1.00 95.75 101 ARG A C 1
ATOM 767 O O . ARG A 1 101 ? 11.326 -5.003 2.892 1.00 95.75 101 ARG A O 1
ATOM 774 N N . 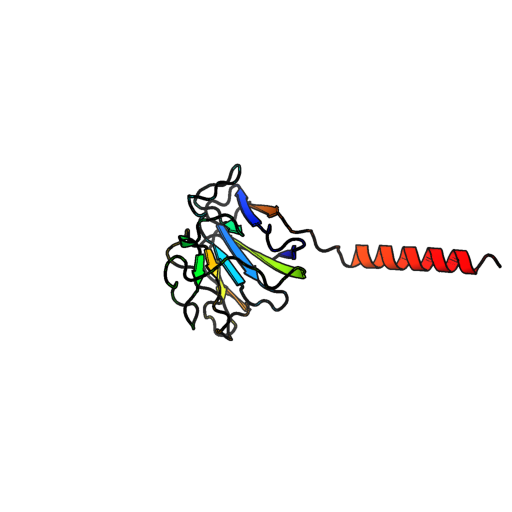ASP A 1 102 ? 12.312 -6.388 1.403 1.00 96.56 102 ASP A N 1
ATOM 775 C CA . ASP A 1 102 ? 11.110 -6.793 0.682 1.00 96.56 102 ASP A CA 1
ATOM 776 C C . ASP A 1 102 ? 10.479 -8.079 1.247 1.00 96.56 102 ASP A C 1
ATOM 778 O O . ASP A 1 102 ? 11.204 -9.003 1.659 1.00 96.56 102 ASP A O 1
ATOM 782 N N . PRO A 1 103 ? 9.141 -8.201 1.194 1.00 97.31 103 PRO A N 1
ATOM 783 C CA . PRO A 1 103 ? 8.440 -9.462 1.366 1.00 97.31 103 PRO A CA 1
ATOM 784 C C . PRO A 1 103 ? 8.673 -10.390 0.166 1.00 97.31 103 PRO A C 1
ATOM 786 O O . PRO A 1 103 ? 8.709 -9.957 -0.987 1.00 97.31 103 PRO A O 1
ATOM 789 N N . ARG A 1 104 ? 8.790 -11.689 0.443 1.00 97.31 104 ARG A N 1
ATOM 790 C CA . ARG A 1 104 ? 8.900 -12.751 -0.560 1.00 97.31 104 ARG A CA 1
ATOM 791 C C . ARG A 1 104 ? 7.813 -13.794 -0.373 1.00 97.31 104 ARG A C 1
ATOM 793 O O . ARG A 1 104 ? 7.334 -14.008 0.748 1.00 97.31 104 ARG A O 1
ATOM 800 N N . ASP A 1 105 ? 7.479 -14.453 -1.469 1.00 96.69 105 ASP A N 1
ATOM 801 C CA . ASP A 1 105 ? 6.601 -15.615 -1.480 1.00 96.69 105 ASP A CA 1
ATOM 802 C C . ASP A 1 105 ? 7.287 -16.872 -0.916 1.00 96.69 105 ASP A C 1
ATOM 804 O O . ASP A 1 105 ? 8.444 -16.837 -0.480 1.00 96.69 105 ASP A O 1
ATOM 808 N N . ALA A 1 106 ? 6.561 -17.992 -0.876 1.00 95.94 106 ALA A N 1
ATOM 809 C CA . ALA A 1 106 ? 7.071 -19.256 -0.340 1.00 95.94 106 ALA A CA 1
ATOM 810 C C . ALA A 1 106 ? 8.199 -19.878 -1.188 1.00 95.94 106 ALA A C 1
ATOM 812 O O . ALA A 1 106 ? 9.019 -20.628 -0.655 1.00 95.94 106 ALA A O 1
ATOM 813 N N . GLY A 1 107 ? 8.253 -19.568 -2.485 1.00 95.56 107 GLY A N 1
ATOM 814 C CA . GLY A 1 107 ? 9.336 -19.930 -3.402 1.00 95.56 107 GLY A CA 1
ATOM 815 C C . GLY A 1 107 ? 10.515 -18.947 -3.388 1.00 95.56 107 GLY A C 1
ATOM 816 O O . GLY A 1 107 ? 11.542 -19.223 -4.007 1.00 95.56 107 GLY A O 1
ATOM 817 N N . GLY A 1 108 ? 10.398 -17.827 -2.668 1.00 95.12 108 GLY A N 1
ATOM 818 C CA . GLY A 1 108 ? 11.396 -16.760 -2.600 1.00 95.12 108 GLY A CA 1
ATOM 819 C C . GLY A 1 108 ? 11.262 -15.689 -3.688 1.00 95.12 108 GLY A C 1
ATOM 820 O O . GLY A 1 108 ? 12.143 -14.832 -3.787 1.00 95.12 108 GLY A O 1
ATOM 821 N N . GLY A 1 109 ? 10.200 -15.723 -4.494 1.00 95.31 109 GLY A N 1
ATOM 822 C CA . GLY A 1 109 ? 9.884 -14.711 -5.499 1.00 95.31 109 GLY A CA 1
ATOM 823 C C . GLY A 1 109 ? 9.229 -13.456 -4.914 1.00 95.31 109 GLY A C 1
ATOM 824 O O . GLY A 1 109 ? 9.098 -13.287 -3.697 1.00 95.31 109 GLY A O 1
ATOM 825 N N . ASN A 1 110 ? 8.877 -12.521 -5.798 1.00 96.19 110 ASN A N 1
ATOM 826 C CA . ASN A 1 110 ? 8.269 -11.247 -5.426 1.00 96.19 110 ASN A CA 1
ATOM 827 C C . ASN A 1 110 ? 6.757 -11.400 -5.272 1.00 96.19 110 ASN A C 1
ATOM 829 O O . ASN A 1 110 ? 6.091 -11.849 -6.195 1.00 96.19 110 ASN A O 1
ATOM 833 N N . VAL A 1 111 ? 6.193 -10.890 -4.177 1.00 97.50 111 VAL A N 1
ATOM 834 C CA . VAL A 1 111 ? 4.726 -10.822 -4.017 1.00 97.50 111 VAL A CA 1
ATOM 835 C C . VAL A 1 111 ? 4.093 -9.618 -4.734 1.00 97.50 111 VAL A C 1
ATOM 837 O O . VAL A 1 111 ? 2.889 -9.576 -4.979 1.00 97.50 111 VAL A O 1
ATOM 840 N N . VAL A 1 112 ? 4.904 -8.607 -5.046 1.00 97.62 112 VAL A N 1
ATOM 841 C CA . VAL A 1 112 ? 4.571 -7.402 -5.817 1.00 97.62 112 VAL A CA 1
ATOM 842 C C . VAL A 1 112 ? 5.880 -6.810 -6.335 1.00 97.62 112 VAL A C 1
ATOM 844 O O . VAL A 1 112 ? 6.917 -6.961 -5.686 1.00 97.62 112 VAL A O 1
ATOM 847 N N . TYR A 1 113 ? 5.866 -6.162 -7.499 1.00 97.31 113 TYR A N 1
ATOM 848 C CA . TYR A 1 113 ? 7.061 -5.482 -7.990 1.00 97.31 113 TYR A CA 1
ATOM 849 C C . TYR A 1 113 ? 7.427 -4.289 -7.088 1.00 97.31 113 TYR A C 1
ATOM 851 O O . TYR A 1 113 ? 6.572 -3.450 -6.809 1.00 97.31 113 TYR A O 1
ATOM 859 N N . SER A 1 114 ? 8.692 -4.206 -6.664 1.00 95.44 114 SER A N 1
ATOM 860 C CA . SER A 1 114 ? 9.223 -3.159 -5.769 1.00 95.44 114 SER A CA 1
ATOM 861 C C . SER A 1 114 ? 10.448 -2.425 -6.328 1.00 95.44 114 SER A C 1
ATOM 863 O O . SER A 1 114 ? 11.268 -1.887 -5.592 1.00 95.44 114 SER A O 1
ATOM 865 N N . GLY A 1 115 ? 10.617 -2.447 -7.652 1.00 94.62 115 GLY A N 1
ATOM 866 C CA . GLY A 1 115 ? 11.700 -1.739 -8.331 1.00 94.62 115 GLY A CA 1
ATOM 867 C C . GLY A 1 115 ? 11.281 -0.379 -8.892 1.00 94.62 115 GLY A C 1
ATOM 868 O O . GLY A 1 115 ? 10.256 0.199 -8.538 1.00 94.62 115 GLY A O 1
ATOM 869 N N . SER A 1 116 ? 12.077 0.122 -9.837 1.00 95.25 116 SER A N 1
ATOM 870 C CA . SER A 1 116 ? 11.832 1.406 -10.497 1.00 95.25 116 SER A CA 1
ATOM 871 C C . SER A 1 116 ? 10.555 1.399 -11.366 1.00 95.25 116 SER A C 1
ATOM 873 O O . SER A 1 116 ? 10.353 0.454 -12.132 1.00 95.25 116 SER A O 1
ATOM 875 N N . PRO A 1 117 ? 9.729 2.464 -11.339 1.00 96.94 117 PRO A N 1
ATOM 876 C CA . PRO A 1 117 ? 9.931 3.705 -10.587 1.00 96.94 117 PRO A CA 1
ATOM 877 C C . PRO A 1 117 ? 9.585 3.553 -9.100 1.00 96.94 117 PRO A C 1
ATOM 879 O O . PRO A 1 117 ? 8.492 3.102 -8.762 1.00 96.94 117 PRO A O 1
ATOM 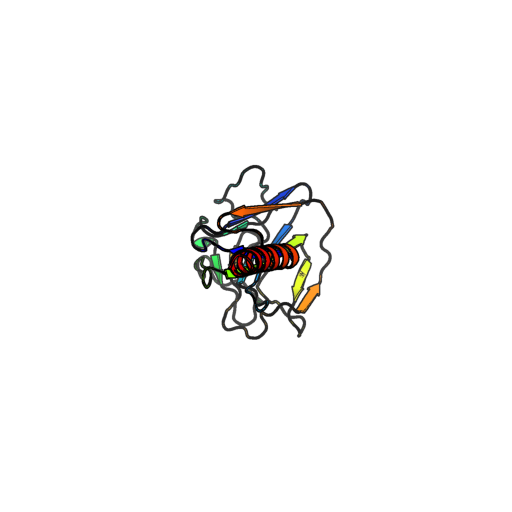882 N N . PHE A 1 118 ? 10.491 4.002 -8.225 1.00 97.06 118 PHE A N 1
ATOM 883 C CA . PHE A 1 118 ? 10.317 3.956 -6.765 1.00 97.06 118 PHE A CA 1
ATOM 884 C C . PHE A 1 118 ? 9.148 4.828 -6.295 1.00 97.06 118 PHE A C 1
ATOM 886 O O . PHE A 1 118 ? 8.425 4.465 -5.371 1.00 97.06 118 PHE A O 1
ATOM 893 N N . SER A 1 119 ? 8.884 5.926 -7.011 1.00 97.00 119 SER A N 1
ATOM 894 C CA . SER A 1 119 ? 7.723 6.784 -6.772 1.00 97.00 119 SER A CA 1
ATOM 895 C C . SER A 1 119 ? 6.398 6.221 -7.298 1.00 97.00 119 SER A C 1
ATOM 897 O O . SER A 1 119 ? 5.355 6.857 -7.154 1.00 97.00 119 SER A O 1
ATOM 899 N N . GLY A 1 120 ? 6.420 5.049 -7.943 1.00 97.81 120 GLY A N 1
ATOM 900 C CA . GLY A 1 120 ? 5.227 4.363 -8.426 1.00 97.81 120 GLY A CA 1
ATOM 901 C C . GLY A 1 120 ? 4.484 3.642 -7.302 1.00 97.81 120 GLY A C 1
ATOM 902 O O . GLY A 1 120 ? 5.088 3.027 -6.426 1.00 97.81 120 GLY A O 1
ATOM 903 N N . ILE A 1 121 ? 3.154 3.686 -7.346 1.00 98.50 121 ILE A N 1
ATOM 904 C CA . ILE A 1 121 ? 2.282 2.865 -6.506 1.00 98.50 121 ILE A CA 1
ATOM 905 C C . ILE A 1 121 ? 1.988 1.578 -7.283 1.00 98.50 121 ILE A C 1
ATOM 907 O O . ILE A 1 121 ? 1.213 1.565 -8.246 1.00 98.50 121 ILE A O 1
ATOM 911 N N . HIS A 1 122 ? 2.631 0.490 -6.877 1.00 98.56 122 HIS A N 1
ATOM 912 C CA . HIS A 1 122 ? 2.591 -0.793 -7.570 1.00 98.56 122 HIS A CA 1
ATOM 913 C C . HIS A 1 122 ? 1.476 -1.670 -7.018 1.00 98.56 122 HIS A C 1
ATOM 915 O O . HIS A 1 122 ? 1.419 -1.958 -5.825 1.00 98.56 122 HIS A O 1
ATOM 921 N N . LYS A 1 123 ? 0.586 -2.120 -7.899 1.00 98.25 123 LYS A N 1
ATOM 922 C CA . LYS A 1 123 ? -0.415 -3.143 -7.620 1.00 98.25 123 LYS A CA 1
ATOM 923 C C . LYS A 1 123 ? 0.205 -4.515 -7.852 1.00 98.25 123 LYS A C 1
ATOM 925 O O . LYS A 1 123 ? 0.813 -4.742 -8.905 1.00 98.25 123 LYS A O 1
ATOM 930 N N . SER A 1 124 ? 0.010 -5.439 -6.918 1.00 97.75 124 SER A N 1
ATOM 931 C CA . SER A 1 124 ? 0.312 -6.852 -7.165 1.00 97.75 124 SER A CA 1
ATOM 932 C C . SER A 1 124 ? -0.582 -7.382 -8.284 1.00 97.75 124 SER A C 1
ATOM 934 O O . SER A 1 124 ? -1.749 -6.986 -8.402 1.00 97.75 124 SER A O 1
ATOM 936 N N . ASN A 1 125 ? -0.046 -8.263 -9.124 1.00 95.19 125 ASN A N 1
ATOM 937 C CA . ASN A 1 125 ? -0.851 -8.884 -10.160 1.00 95.19 125 ASN A CA 1
ATOM 938 C C . ASN A 1 125 ? -1.824 -9.907 -9.542 1.00 95.19 125 ASN A C 1
ATOM 940 O O . ASN A 1 125 ? -1.369 -10.875 -8.936 1.00 95.19 125 A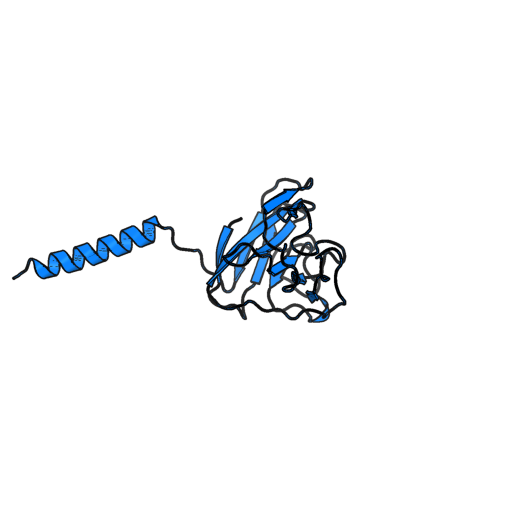SN A O 1
ATOM 944 N N . PRO A 1 126 ? -3.152 -9.745 -9.692 1.00 91.12 126 PRO A N 1
ATOM 945 C CA . PRO A 1 126 ? -4.105 -10.701 -9.144 1.00 91.12 126 PRO A CA 1
ATOM 946 C C . PRO A 1 126 ? -4.039 -12.095 -9.790 1.00 91.12 126 PRO A C 1
ATOM 948 O O . PRO A 1 126 ? -4.494 -13.060 -9.176 1.00 91.12 126 PRO A O 1
ATOM 951 N N . ASP A 1 127 ? -3.476 -12.206 -10.991 1.00 90.12 127 ASP A N 1
ATOM 952 C CA . ASP A 1 127 ? -3.310 -13.481 -11.690 1.00 90.12 127 ASP A CA 1
ATOM 953 C C . ASP A 1 127 ? -2.065 -14.249 -11.220 1.00 90.12 127 ASP A C 1
ATOM 955 O O . ASP A 1 127 ? -1.927 -15.426 -11.547 1.00 90.12 127 ASP A O 1
ATOM 959 N N . ASP A 1 128 ? -1.176 -13.614 -10.444 1.00 89.12 128 ASP A N 1
ATOM 960 C CA . ASP A 1 128 ? -0.036 -14.289 -9.823 1.00 89.12 128 ASP A CA 1
ATOM 961 C C . ASP A 1 128 ? -0.524 -15.123 -8.617 1.00 89.12 128 ASP A C 1
ATOM 963 O O . ASP A 1 128 ? -1.059 -14.553 -7.651 1.00 89.12 128 ASP A O 1
ATOM 967 N N . PRO A 1 129 ? -0.397 -16.465 -8.655 1.00 86.00 129 PRO A N 1
ATOM 968 C CA . PRO A 1 129 ? -0.799 -17.329 -7.550 1.00 86.00 129 PRO A CA 1
ATOM 969 C C . PRO A 1 129 ? 0.145 -17.241 -6.342 1.00 86.00 129 PRO A C 1
ATOM 971 O O . PRO A 1 129 ? -0.272 -17.580 -5.234 1.00 86.00 129 PRO A O 1
ATOM 974 N N . ASP A 1 130 ? 1.377 -16.760 -6.527 1.00 91.50 130 ASP A N 1
ATOM 975 C CA . ASP A 1 130 ? 2.431 -16.761 -5.512 1.00 91.50 130 ASP A CA 1
ATOM 976 C C . ASP A 1 130 ? 2.540 -15.411 -4.783 1.00 91.50 130 ASP A C 1
ATOM 978 O O . ASP A 1 130 ? 3.499 -15.126 -4.086 1.00 91.50 130 ASP A O 1
ATOM 982 N N . ARG A 1 131 ? 1.510 -14.564 -4.823 1.00 93.75 131 ARG A N 1
ATOM 983 C CA . ARG A 1 131 ? 1.519 -13.250 -4.146 1.00 93.75 131 ARG A CA 1
ATOM 984 C C . ARG A 1 131 ? 1.290 -13.272 -2.628 1.00 93.75 131 ARG A C 1
ATOM 986 O O . ARG A 1 131 ? 1.077 -12.213 -2.032 1.00 93.75 131 ARG A O 1
ATOM 993 N N . VAL A 1 132 ? 1.305 -14.441 -1.991 1.00 96.31 132 VAL A N 1
ATOM 994 C CA . VAL A 1 132 ? 1.158 -14.579 -0.531 1.00 96.31 132 VAL A CA 1
ATOM 995 C C . VAL A 1 132 ? 2.505 -14.356 0.147 1.00 96.31 132 VAL A C 1
ATOM 997 O O . VAL A 1 132 ? 3.477 -15.048 -0.149 1.00 96.31 132 VAL A O 1
ATOM 1000 N N . VAL A 1 133 ? 2.570 -13.432 1.108 1.00 97.12 133 VAL A N 1
ATOM 1001 C CA . VAL A 1 133 ? 3.804 -13.203 1.875 1.00 97.12 133 VAL A CA 1
ATOM 1002 C C . VAL A 1 133 ? 4.154 -14.403 2.759 1.00 97.12 133 VAL A C 1
ATOM 1004 O O . VAL A 1 133 ? 3.349 -14.853 3.573 1.00 97.12 133 VAL A O 1
ATOM 1007 N N . ALA A 1 134 ? 5.390 -14.889 2.639 1.00 97.12 134 ALA A N 1
ATOM 1008 C CA . ALA A 1 134 ? 5.916 -16.003 3.430 1.00 97.12 134 ALA A CA 1
ATOM 1009 C C . ALA A 1 134 ? 7.202 -15.647 4.186 1.00 97.12 134 ALA A C 1
ATOM 1011 O O . ALA A 1 134 ? 7.460 -16.179 5.267 1.00 97.12 134 ALA A O 1
ATOM 1012 N N . SER A 1 135 ? 8.021 -14.743 3.647 1.00 96.94 135 SER A N 1
ATOM 1013 C CA . SER A 1 135 ? 9.268 -14.320 4.289 1.00 96.94 135 SER A CA 1
ATOM 1014 C C . SER A 1 135 ? 9.619 -12.867 3.971 1.00 96.94 135 SER A C 1
ATOM 1016 O O . SER A 1 135 ? 8.940 -12.212 3.187 1.00 96.94 135 SER A O 1
ATOM 1018 N N . TRP A 1 136 ? 10.663 -12.348 4.618 1.00 96.56 136 TRP A N 1
ATOM 1019 C CA . TRP A 1 136 ? 11.202 -11.009 4.382 1.00 96.56 136 TRP A CA 1
ATOM 1020 C C . TRP A 1 136 ? 12.711 -11.117 4.189 1.00 96.56 136 TRP A C 1
ATOM 1022 O O . TRP A 1 136 ? 13.390 -11.747 5.002 1.00 96.56 136 TRP A O 1
ATOM 1032 N N . THR A 1 137 ? 13.241 -10.489 3.144 1.00 96.06 137 THR A N 1
ATOM 1033 C CA . THR A 1 137 ? 14.668 -10.559 2.776 1.00 96.06 137 THR A CA 1
ATOM 1034 C C . THR A 1 137 ? 15.229 -9.165 2.507 1.00 96.06 137 THR A C 1
ATOM 1036 O O . THR A 1 137 ? 14.468 -8.209 2.428 1.00 96.06 137 THR A O 1
ATOM 1039 N N . GLY A 1 138 ? 16.550 -9.040 2.372 1.00 93.56 138 GLY A N 1
ATOM 1040 C CA . GLY A 1 138 ? 17.214 -7.764 2.096 1.00 93.56 138 GLY A CA 1
ATOM 1041 C C . GLY A 1 138 ? 17.882 -7.139 3.323 1.00 93.56 138 GLY A C 1
ATOM 1042 O O . GLY A 1 138 ? 18.007 -7.775 4.371 1.00 93.56 138 GLY A O 1
ATOM 1043 N N . THR A 1 139 ? 18.370 -5.908 3.170 1.00 89.62 139 THR A N 1
ATOM 1044 C CA . THR A 1 139 ? 19.335 -5.280 4.098 1.00 89.62 139 THR A CA 1
ATOM 1045 C C . THR A 1 139 ? 18.837 -3.982 4.728 1.00 89.62 139 THR A C 1
ATOM 1047 O O . THR A 1 139 ? 19.645 -3.238 5.279 1.00 89.62 139 THR A O 1
ATOM 1050 N N . GLY A 1 140 ? 17.538 -3.686 4.624 1.00 85.19 140 GLY A N 1
ATOM 1051 C CA . GLY A 1 140 ? 16.962 -2.431 5.109 1.00 85.19 140 GLY A CA 1
ATOM 1052 C C . GLY A 1 140 ? 17.357 -2.087 6.547 1.00 85.19 140 GLY A C 1
ATOM 1053 O O . GLY A 1 140 ? 17.449 -2.966 7.410 1.00 85.19 140 GLY A O 1
ATOM 1054 N N . GLY A 1 141 ? 17.609 -0.797 6.777 1.00 87.94 141 GLY A N 1
ATOM 1055 C CA . GLY A 1 141 ? 18.028 -0.265 8.070 1.00 87.94 141 GLY A CA 1
ATOM 1056 C C . GLY A 1 141 ? 16.956 -0.348 9.161 1.00 87.94 141 GLY A C 1
ATOM 1057 O O . GLY A 1 141 ? 15.856 -0.868 8.978 1.00 87.94 141 GLY A O 1
ATOM 1058 N N . THR A 1 142 ? 17.288 0.196 10.328 1.00 88.38 142 THR A N 1
ATOM 1059 C CA . THR A 1 142 ? 16.369 0.342 11.462 1.00 88.38 142 THR A CA 1
ATOM 1060 C C . THR A 1 142 ? 16.251 1.810 11.833 1.00 88.38 142 THR A C 1
ATOM 1062 O O . THR A 1 142 ? 17.254 2.520 11.831 1.00 88.38 142 THR A O 1
ATOM 1065 N N . GLY A 1 143 ? 15.060 2.254 12.212 1.00 91.19 143 GLY A N 1
ATOM 1066 C CA . GLY A 1 143 ? 14.832 3.619 12.666 1.00 91.19 143 GLY A CA 1
ATOM 1067 C C . GLY A 1 143 ? 13.373 3.850 13.021 1.00 91.19 143 GLY A C 1
ATOM 1068 O O . GLY A 1 143 ? 12.510 3.026 12.706 1.00 91.19 143 GLY A O 1
ATOM 1069 N N . ASP A 1 144 ? 13.116 4.977 13.673 1.00 94.81 144 ASP A N 1
ATOM 1070 C CA . ASP A 1 144 ? 11.770 5.360 14.075 1.00 94.81 144 ASP A CA 1
ATOM 1071 C C . ASP A 1 144 ? 10.972 5.860 12.872 1.00 94.81 144 ASP A C 1
ATOM 1073 O O . ASP A 1 144 ? 11.438 6.688 12.084 1.00 94.81 144 ASP A O 1
ATOM 1077 N N . TYR A 1 145 ? 9.732 5.398 12.776 1.00 95.12 145 TYR A N 1
ATOM 1078 C CA . TYR A 1 145 ? 8.757 5.879 11.812 1.00 95.12 145 TYR A CA 1
ATOM 1079 C C . TYR A 1 145 ? 7.405 6.069 12.493 1.00 95.12 145 TYR A C 1
ATOM 1081 O O . TYR A 1 145 ? 7.083 5.433 13.497 1.00 95.12 145 TYR A O 1
ATOM 1089 N N . THR A 1 146 ? 6.593 6.938 11.911 1.00 96.69 146 THR A N 1
ATOM 1090 C CA . THR A 1 146 ? 5.166 7.058 12.188 1.00 96.69 146 THR A CA 1
ATOM 1091 C C . THR A 1 146 ? 4.413 6.633 10.942 1.00 96.69 146 THR A C 1
ATOM 1093 O O . THR A 1 146 ? 4.722 7.101 9.849 1.00 96.69 146 THR A O 1
ATOM 1096 N N . ILE A 1 147 ? 3.427 5.754 11.105 1.00 96.38 147 ILE A N 1
ATOM 1097 C CA . ILE A 1 147 ? 2.454 5.446 10.060 1.00 96.38 147 ILE A CA 1
ATOM 1098 C C . ILE A 1 147 ? 1.166 6.213 10.337 1.00 96.38 147 ILE A C 1
ATOM 1100 O O . ILE A 1 147 ? 0.579 6.111 11.414 1.00 96.38 147 ILE A O 1
ATOM 1104 N N . HIS A 1 148 ? 0.725 6.974 9.347 1.00 96.81 148 HIS A N 1
ATOM 1105 C CA . HIS A 1 148 ? -0.545 7.681 9.371 1.00 96.81 148 HIS A CA 1
ATOM 1106 C C . HIS A 1 148 ? -1.569 6.886 8.575 1.00 96.81 148 HIS A C 1
ATOM 1108 O O . HIS A 1 148 ? -1.234 6.314 7.538 1.00 96.81 148 HIS A O 1
ATOM 1114 N N . LEU A 1 149 ? -2.810 6.850 9.056 1.00 96.75 149 LEU A N 1
ATOM 1115 C CA . LEU A 1 149 ? -3.901 6.103 8.439 1.00 96.75 149 LEU A CA 1
ATOM 1116 C C . LEU A 1 149 ? -5.141 6.993 8.320 1.00 96.75 149 LEU A C 1
ATOM 1118 O O . LEU A 1 149 ? -5.583 7.593 9.298 1.00 96.75 149 LEU A O 1
ATOM 1122 N N . GLN A 1 150 ? -5.732 7.023 7.130 1.00 96.75 150 GLN A N 1
ATOM 1123 C CA . GLN A 1 150 ? -7.039 7.610 6.844 1.00 96.75 150 GLN A CA 1
ATOM 1124 C C . GLN A 1 150 ? -7.952 6.524 6.265 1.00 96.75 150 GLN A C 1
ATOM 1126 O O . GLN A 1 150 ? -7.484 5.635 5.559 1.00 96.75 150 GLN A O 1
ATOM 1131 N N . GLY A 1 151 ? -9.251 6.571 6.578 1.00 97.06 151 GLY A N 1
ATOM 1132 C CA . GLY A 1 151 ? -10.213 5.559 6.115 1.00 97.06 151 GLY A CA 1
ATOM 1133 C C . GLY A 1 151 ? -10.047 4.190 6.788 1.00 97.06 151 GLY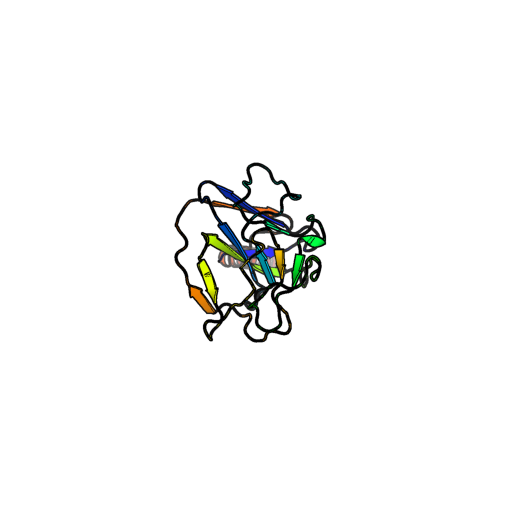 A C 1
ATOM 1134 O O . GLY A 1 151 ? -10.609 3.198 6.323 1.00 97.06 151 GLY A O 1
ATOM 1135 N N . ALA A 1 152 ? -9.298 4.119 7.892 1.00 97.00 152 ALA A N 1
ATOM 1136 C CA . ALA A 1 152 ? -9.077 2.905 8.668 1.00 97.00 152 ALA A CA 1
ATOM 1137 C C . ALA A 1 152 ? -9.266 3.135 10.172 1.00 97.00 152 ALA A C 1
ATOM 1139 O O . ALA A 1 152 ? -9.186 4.256 10.672 1.00 97.00 152 ALA A O 1
ATOM 1140 N N . ALA A 1 153 ? -9.504 2.040 10.882 1.00 93.56 153 ALA A N 1
ATOM 1141 C CA . ALA A 1 153 ? -9.599 1.961 12.327 1.00 93.56 153 ALA A CA 1
ATOM 1142 C C . ALA A 1 153 ? -8.681 0.850 12.852 1.00 93.56 153 ALA A C 1
ATOM 1144 O O . ALA A 1 153 ? -8.372 -0.121 12.151 1.00 93.56 153 ALA A O 1
ATOM 1145 N N . PHE A 1 154 ? -8.269 0.977 14.111 1.00 87.19 154 PHE A N 1
ATOM 1146 C CA . PHE A 1 154 ? -7.594 -0.112 14.805 1.00 87.19 154 PHE A CA 1
ATOM 1147 C C . PHE A 1 154 ? -8.556 -1.281 15.011 1.00 87.19 154 PHE A C 1
ATOM 1149 O O . PHE A 1 154 ? -9.732 -1.090 15.330 1.00 87.19 154 PHE A O 1
ATOM 1156 N N . VAL A 1 155 ? -8.047 -2.500 14.839 1.00 84.56 155 VAL A N 1
ATOM 1157 C CA . VAL A 1 155 ? -8.804 -3.706 15.178 1.00 84.56 155 VAL A CA 1
ATOM 1158 C C . VAL A 1 155 ? -8.910 -3.781 16.705 1.00 84.56 155 VAL A C 1
ATOM 1160 O O . VAL A 1 155 ? -7.871 -3.735 17.366 1.00 84.56 155 VAL A O 1
ATOM 1163 N N . PRO A 1 156 ? -10.121 -3.884 17.288 1.00 76.06 156 PRO A N 1
ATOM 1164 C CA . PRO A 1 156 ? -10.272 -4.040 18.729 1.00 76.06 156 PRO A CA 1
ATOM 1165 C C . PRO A 1 156 ? -9.517 -5.274 19.215 1.00 76.06 156 PRO A C 1
ATOM 1167 O O . PRO A 1 156 ? -9.621 -6.345 18.613 1.00 76.06 156 PRO A O 1
ATOM 1170 N N . GLU A 1 157 ? -8.783 -5.143 20.318 1.00 73.38 157 GLU A N 1
ATOM 1171 C CA . GLU A 1 157 ? -8.073 -6.283 20.883 1.00 73.38 157 GLU A CA 1
ATOM 1172 C C . GLU A 1 157 ? -9.072 -7.389 21.273 1.00 73.38 157 GLU A C 1
ATOM 1174 O O . GLU A 1 157 ? -10.163 -7.089 21.780 1.00 73.38 157 GLU A O 1
ATOM 1179 N N . PRO A 1 158 ? -8.720 -8.678 21.107 1.00 69.00 158 PRO A N 1
ATOM 1180 C CA . PRO A 1 158 ? -9.596 -9.788 21.487 1.00 69.00 158 PRO A CA 1
ATOM 1181 C C . PRO A 1 158 ? -10.115 -9.685 22.932 1.00 69.00 158 PRO A C 1
ATOM 1183 O O . PRO A 1 158 ? -11.262 -10.036 23.213 1.00 69.00 158 PRO A O 1
ATOM 1186 N N . ALA A 1 159 ? -9.306 -9.138 23.846 1.00 62.47 159 ALA A N 1
ATOM 1187 C CA . ALA A 1 159 ? -9.689 -8.902 25.235 1.00 62.47 159 ALA A CA 1
ATOM 1188 C C . ALA A 1 159 ? -10.799 -7.845 25.386 1.00 62.47 159 ALA A C 1
ATOM 1190 O O . ALA A 1 159 ? -11.691 -8.010 26.218 1.00 62.47 159 ALA A O 1
ATOM 1191 N N . SER A 1 160 ? -10.801 -6.794 24.562 1.00 66.12 160 SER A N 1
ATOM 1192 C CA . SER A 1 160 ? -11.853 -5.770 24.560 1.00 66.12 160 SER A CA 1
ATOM 1193 C C . SER A 1 160 ? -13.190 -6.341 24.080 1.00 66.12 160 SER A C 1
ATOM 1195 O O . SER A 1 160 ? -14.238 -6.023 24.646 1.00 66.12 160 SER A O 1
ATOM 1197 N N . VAL A 1 161 ? -13.160 -7.243 23.092 1.00 71.50 161 VAL A N 1
ATOM 1198 C CA . VAL A 1 161 ? -14.355 -7.957 22.608 1.00 71.50 161 VAL A CA 1
ATOM 1199 C C . VAL A 1 161 ? -14.892 -8.912 23.678 1.00 71.50 161 VAL A C 1
ATOM 1201 O O . VAL A 1 161 ? -16.098 -8.941 23.933 1.00 71.50 161 VAL A O 1
ATOM 1204 N N . LEU A 1 162 ? -14.007 -9.646 24.359 1.00 67.50 162 LEU A N 1
ATOM 1205 C CA . LEU A 1 162 ? -14.378 -10.519 25.476 1.00 67.50 162 LEU A CA 1
ATOM 1206 C C . LEU A 1 162 ? -14.975 -9.736 26.650 1.00 67.50 162 LEU A C 1
ATOM 1208 O O . LEU A 1 162 ? -16.002 -10.146 27.188 1.00 67.50 162 LEU A O 1
ATOM 1212 N N . ALA A 1 163 ? -14.382 -8.602 27.029 1.00 68.38 163 ALA A N 1
ATOM 1213 C CA . ALA A 1 163 ? -14.890 -7.757 28.108 1.00 68.38 163 ALA A CA 1
ATOM 1214 C C . ALA A 1 163 ? -16.285 -7.194 27.787 1.00 68.38 163 ALA A C 1
ATOM 1216 O O . ALA A 1 163 ? -17.174 -7.222 28.642 1.00 68.38 163 ALA A O 1
ATOM 1217 N N . LEU A 1 164 ? -16.514 -6.754 26.544 1.00 72.31 164 LEU A N 1
ATOM 1218 C CA . LEU A 1 164 ? -17.831 -6.308 26.084 1.00 72.31 164 LEU A CA 1
ATOM 1219 C C . LEU A 1 164 ? -18.858 -7.452 26.108 1.00 72.31 164 LEU A C 1
ATOM 1221 O O . LEU A 1 164 ? -19.964 -7.286 26.628 1.00 72.31 164 LEU A O 1
ATOM 1225 N N . GLY A 1 165 ? -18.484 -8.626 25.588 1.00 68.12 165 GLY A N 1
ATOM 1226 C CA . GLY A 1 165 ? -19.339 -9.815 25.578 1.00 68.12 165 GLY A CA 1
ATOM 1227 C C . GLY A 1 165 ? -19.708 -10.290 26.986 1.00 68.12 165 GLY A C 1
ATOM 1228 O O . GLY A 1 165 ? -20.881 -10.538 27.276 1.00 68.12 165 GLY A O 1
ATOM 1229 N N . ALA A 1 166 ? -18.729 -10.345 27.892 1.00 73.12 166 ALA A N 1
ATOM 1230 C CA . ALA A 1 166 ? -18.939 -10.703 29.292 1.00 73.12 166 ALA A CA 1
ATOM 1231 C C . ALA A 1 166 ? -19.811 -9.670 30.025 1.00 73.12 166 ALA A C 1
ATOM 1233 O O . ALA A 1 166 ? -20.721 -10.048 30.768 1.00 73.12 166 ALA A O 1
ATOM 1234 N N . GLY A 1 167 ? -19.593 -8.374 29.779 1.00 72.25 167 GLY A N 1
ATOM 1235 C CA . GLY A 1 167 ? -20.401 -7.294 30.347 1.00 72.25 167 GLY A CA 1
ATOM 1236 C C . GLY A 1 167 ? -21.874 -7.373 29.933 1.00 72.25 167 GLY A C 1
ATOM 1237 O O . GLY A 1 167 ? -22.765 -7.309 30.784 1.00 72.25 167 GLY A O 1
ATOM 1238 N N . LEU A 1 168 ? -22.149 -7.591 28.642 1.00 74.69 168 LEU A N 1
ATOM 1239 C CA . LEU A 1 168 ? -23.512 -7.761 28.124 1.00 74.69 168 LEU A CA 1
ATOM 1240 C C . LEU A 1 168 ? -24.199 -9.009 28.696 1.00 74.69 168 LEU A C 1
ATOM 1242 O O . LEU A 1 168 ? -25.353 -8.934 29.128 1.00 74.69 168 LEU A O 1
ATOM 1246 N N . ALA A 1 169 ? -23.496 -10.143 28.762 1.00 75.12 169 ALA A N 1
ATOM 1247 C CA . ALA A 1 169 ? -24.026 -11.366 29.365 1.00 75.12 169 ALA A CA 1
ATOM 1248 C C . ALA A 1 169 ? -24.353 -11.175 30.859 1.00 75.12 169 ALA A C 1
ATOM 1250 O O . ALA A 1 169 ? -25.417 -11.598 31.321 1.00 75.12 169 ALA A O 1
ATOM 1251 N N . GLY A 1 170 ? -23.486 -10.476 31.600 1.00 72.38 170 GLY A N 1
ATOM 1252 C CA . GLY A 1 170 ? -23.708 -10.119 33.002 1.00 72.38 170 GLY A CA 1
ATOM 1253 C C . GLY A 1 170 ? -24.961 -9.261 33.208 1.00 72.38 170 GLY A C 1
ATOM 1254 O O . GLY A 1 170 ? -25.783 -9.566 34.076 1.00 72.38 170 GLY A O 1
ATOM 1255 N N . LEU A 1 171 ? -25.169 -8.240 32.370 1.00 71.62 171 LEU A N 1
ATOM 1256 C CA . LEU A 1 171 ? -26.360 -7.379 32.420 1.00 71.62 171 LEU A CA 1
ATOM 1257 C C . LEU A 1 171 ? -27.658 -8.146 32.119 1.00 71.62 171 LEU A C 1
ATOM 1259 O O . LEU A 1 171 ? -28.666 -7.958 32.807 1.00 71.62 171 LEU A O 1
ATOM 1263 N N . VAL A 1 172 ? -27.644 -9.051 31.135 1.00 72.31 172 VAL A N 1
ATOM 1264 C CA . VAL A 1 172 ? -28.798 -9.915 30.826 1.00 72.31 172 VAL A CA 1
ATOM 1265 C C . VAL A 1 172 ? -29.076 -10.897 31.971 1.00 72.31 172 VAL A C 1
ATOM 1267 O O . VAL A 1 172 ? -30.237 -11.099 32.341 1.00 72.31 172 VAL A O 1
ATOM 1270 N N . GLY A 1 173 ? -28.031 -11.465 32.580 1.00 70.88 173 GLY A N 1
ATOM 1271 C CA . GLY A 1 173 ? -28.144 -12.348 33.743 1.00 70.88 173 GLY A CA 1
ATOM 1272 C C . GLY A 1 173 ? -28.748 -11.653 34.969 1.00 70.88 173 GLY A C 1
ATOM 1273 O O . GLY A 1 173 ? -29.661 -12.190 35.600 1.00 70.88 173 GLY A O 1
ATOM 1274 N N . LEU A 1 174 ? -28.316 -10.423 35.263 1.00 72.12 174 LEU A N 1
ATOM 1275 C CA . LEU A 1 174 ? -28.862 -9.598 36.350 1.00 72.12 174 LEU A CA 1
ATOM 1276 C C . LEU A 1 174 ? -30.337 -9.234 36.126 1.00 72.12 174 LEU A C 1
ATOM 1278 O O . LEU A 1 174 ? -31.115 -9.193 37.080 1.00 72.12 174 LEU A O 1
ATOM 1282 N N . ARG A 1 175 ? -30.749 -9.020 34.870 1.00 66.44 175 ARG A N 1
ATOM 1283 C CA . ARG A 1 175 ? -32.144 -8.717 34.514 1.00 66.44 175 ARG A CA 1
ATOM 1284 C C . ARG A 1 175 ? -33.073 -9.928 34.667 1.00 66.44 175 ARG A C 1
ATOM 1286 O O . ARG A 1 175 ? -34.246 -9.750 34.976 1.00 66.44 175 ARG A O 1
ATOM 1293 N N . ARG A 1 176 ? -32.558 -11.151 34.489 1.00 63.19 176 ARG A N 1
ATOM 1294 C CA . ARG A 1 176 ? -33.323 -12.404 34.654 1.00 63.19 176 ARG A CA 1
ATOM 1295 C C . ARG A 1 176 ? -33.489 -12.843 36.112 1.00 63.19 176 ARG A C 1
ATOM 1297 O O . ARG A 1 176 ? -34.453 -13.534 36.407 1.00 63.19 176 ARG A O 1
ATOM 1304 N N . ARG A 1 177 ? -32.599 -12.420 37.017 1.00 59.66 177 ARG A N 1
ATOM 1305 C CA . ARG A 1 177 ? -32.677 -12.725 38.461 1.00 59.66 177 ARG A CA 1
ATOM 1306 C C . ARG A 1 177 ? -33.671 -11.863 39.253 1.00 59.66 177 ARG A C 1
ATOM 1308 O O . ARG A 1 177 ? -33.866 -12.125 40.431 1.00 59.66 177 ARG A O 1
ATOM 1315 N N . LYS A 1 178 ? -34.284 -10.842 38.643 1.00 54.06 178 LYS A N 1
ATOM 1316 C CA . LYS A 1 178 ? -35.271 -9.955 39.293 1.00 54.06 178 LYS A CA 1
ATOM 1317 C C . LYS A 1 178 ? -36.736 -10.371 39.043 1.00 54.06 178 LYS A C 1
ATOM 1319 O O . LYS A 1 178 ? -37.573 -9.505 38.799 1.00 54.06 178 LYS A O 1
ATOM 1324 N N . LYS A 1 179 ? -37.050 -11.666 39.073 1.00 48.00 179 LYS A N 1
ATOM 1325 C CA . LYS A 1 179 ? -38.432 -12.172 39.101 1.00 48.00 179 LYS A CA 1
ATOM 1326 C C . LYS A 1 179 ? -38.605 -13.153 40.244 1.00 48.00 179 LYS A C 1
ATOM 1328 O O . LYS A 1 179 ? -37.664 -13.951 40.438 1.00 48.00 179 LYS A O 1
#

pLDDT: mean 91.78, std 9.99, range [48.0, 98.69]

Secondary structure (DSSP, 8-state):
-EEEEES-STT-EEEEEES-SSEEEEEEETT-BEEEEESSPPTT---TT--TTS-EEES-S-GGGEEEB-TTSSSB--TT-S----S-SEEEEEEEEETTEEEE-TTS-BSS---S-TTSEEEPPTT-TT-B--EEEE------EEEEEESEEEPPPHHHHHHHHHHHHHHHHHHHT--

Sequence (179 aa):
MYQIYIVDPDNFRAWTTGALSDTQLWLFDAQGNALWHNDDRPSDVVQPDQGSFHSYIGGGSAATNYYLSNATNTAAGAAGSATWGLPGPGLYYIAVSAYNRDPRDAGGGNVVYSGSPFSGIHKSNPDDPDRVVASWTGTGGTGDYTIHLQGAAFVPEPASVLALGAGLAGLVGLRRRKK

Radius of gyration: 19.1 Å; chains: 1; bounding box: 58×37×57 Å